Protein AF-A0A3P6TZI8-F1 (afdb_monomer_lite)

pLDDT: mean 88.4, std 12.21, range [38.25, 97.38]

Structure (mmCIF, N/CA/C/O backbone):
data_AF-A0A3P6TZI8-F1
#
_entry.id   AF-A0A3P6TZI8-F1
#
loop_
_atom_site.group_PDB
_atom_site.id
_atom_site.type_symbol
_atom_site.label_atom_id
_atom_site.label_alt_id
_atom_site.label_comp_id
_atom_site.label_asym_id
_atom_site.label_entity_id
_atom_site.label_seq_id
_atom_site.pdbx_PDB_ins_code
_atom_site.Cartn_x
_atom_site.Cartn_y
_atom_site.Cartn_z
_atom_site.occupancy
_atom_site.B_iso_or_equiv
_atom_site.auth_seq_id
_atom_site.auth_comp_id
_atom_site.auth_asym_id
_atom_site.auth_atom_id
_atom_site.pdbx_PDB_model_num
ATOM 1 N N . MET A 1 1 ? -15.217 10.637 10.841 1.00 66.50 1 MET A N 1
ATOM 2 C CA . MET A 1 1 ? -14.584 9.564 10.045 1.00 66.50 1 MET A CA 1
ATOM 3 C C . MET A 1 1 ? -13.985 8.573 11.027 1.00 66.50 1 MET A C 1
ATOM 5 O O . MET A 1 1 ? -13.242 9.023 11.890 1.00 66.50 1 MET A O 1
ATOM 9 N N . THR A 1 2 ? -14.387 7.300 10.989 1.00 86.50 2 THR A N 1
ATOM 10 C CA . THR A 1 2 ? -13.856 6.263 11.895 1.00 86.50 2 THR A CA 1
ATOM 11 C C . THR A 1 2 ? -12.491 5.780 11.409 1.00 86.50 2 THR A C 1
ATOM 13 O O . THR A 1 2 ? -12.151 5.961 10.238 1.00 86.50 2 THR A O 1
ATOM 16 N N . ASP A 1 3 ? -11.711 5.152 12.287 1.00 88.00 3 ASP A N 1
ATOM 17 C CA . ASP A 1 3 ? -10.413 4.590 11.899 1.00 88.00 3 ASP A CA 1
ATOM 18 C C . ASP A 1 3 ? -10.565 3.422 10.918 1.00 88.00 3 ASP A C 1
ATOM 20 O O . ASP A 1 3 ? -9.763 3.291 9.995 1.00 88.00 3 ASP A O 1
ATOM 24 N N . LEU A 1 4 ? -11.654 2.649 11.023 1.00 90.88 4 LEU A N 1
ATOM 25 C CA . LEU A 1 4 ? -12.002 1.636 10.027 1.00 90.88 4 LEU A CA 1
ATOM 26 C C . LEU A 1 4 ? -12.234 2.256 8.640 1.00 90.88 4 LEU A C 1
ATOM 28 O O . LEU A 1 4 ? -11.691 1.760 7.657 1.00 90.88 4 LEU A O 1
ATOM 32 N N . GLN A 1 5 ? -12.969 3.372 8.560 1.00 92.12 5 GLN A N 1
ATOM 33 C CA . GLN A 1 5 ? -13.199 4.067 7.290 1.00 92.12 5 GLN A CA 1
ATOM 34 C C . GLN A 1 5 ? -11.888 4.583 6.686 1.00 92.12 5 GLN A C 1
ATOM 36 O O . GLN A 1 5 ? -11.654 4.425 5.491 1.00 92.12 5 GLN A O 1
ATOM 41 N N . ARG A 1 6 ? -11.011 5.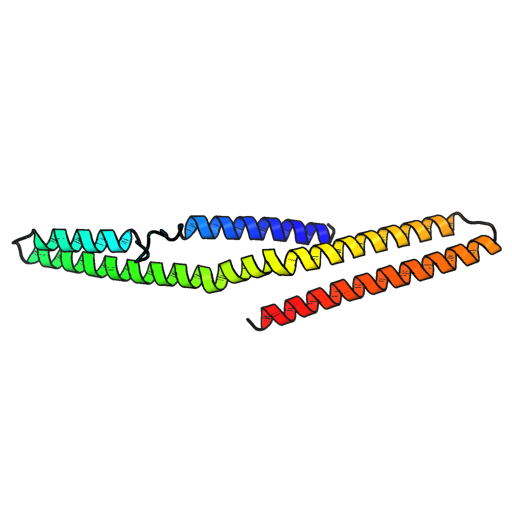165 7.515 1.00 91.88 6 ARG A N 1
ATOM 42 C CA . ARG A 1 6 ? -9.679 5.608 7.076 1.00 91.88 6 ARG A CA 1
ATOM 43 C C . ARG A 1 6 ? -8.868 4.443 6.513 1.00 91.88 6 ARG A C 1
ATOM 45 O O . ARG A 1 6 ? -8.304 4.579 5.435 1.00 91.88 6 ARG A O 1
ATOM 52 N N . LEU A 1 7 ? -8.858 3.297 7.198 1.00 93.25 7 LEU A N 1
ATOM 53 C CA . LEU A 1 7 ? -8.149 2.103 6.740 1.00 93.25 7 LEU A CA 1
ATOM 54 C C . LEU A 1 7 ? -8.688 1.582 5.398 1.00 93.25 7 LEU A C 1
ATOM 56 O O . LEU A 1 7 ? -7.907 1.199 4.528 1.00 93.25 7 LEU A O 1
ATOM 60 N N . GLU A 1 8 ? -10.008 1.564 5.215 1.00 94.62 8 GLU A N 1
ATOM 61 C CA . GLU A 1 8 ? -10.633 1.161 3.950 1.00 94.62 8 GLU A CA 1
ATOM 62 C C . GLU A 1 8 ? -10.287 2.111 2.800 1.00 94.62 8 GLU A C 1
ATOM 64 O O . GLU A 1 8 ? -10.037 1.668 1.677 1.00 94.62 8 GLU A O 1
ATOM 69 N N . ASP A 1 9 ? -10.236 3.414 3.066 1.00 95.44 9 ASP A N 1
ATOM 70 C CA . ASP A 1 9 ? -9.857 4.401 2.059 1.00 95.44 9 ASP A CA 1
ATOM 71 C C . ASP A 1 9 ? -8.365 4.295 1.707 1.00 95.44 9 ASP A C 1
ATOM 73 O O . ASP A 1 9 ? -8.016 4.324 0.523 1.00 95.44 9 ASP A O 1
ATOM 77 N N . THR A 1 10 ? -7.496 4.039 2.692 1.00 93.94 10 THR A N 1
ATOM 78 C CA . THR A 1 10 ? -6.081 3.710 2.462 1.00 93.94 10 THR A CA 1
ATOM 79 C C . THR A 1 10 ? -5.932 2.440 1.627 1.00 93.94 10 THR A C 1
ATOM 81 O O . THR A 1 10 ? -5.186 2.439 0.653 1.00 93.94 10 THR A O 1
ATOM 84 N N . GLN A 1 11 ? -6.685 1.376 1.921 1.00 96.44 11 GLN A N 1
ATOM 85 C CA . GLN A 1 11 ? -6.666 0.146 1.122 1.00 96.44 11 GLN A CA 1
ATOM 86 C C . GLN A 1 11 ? -7.029 0.406 -0.344 1.00 96.44 11 GLN A C 1
ATOM 88 O O . GLN A 1 11 ? -6.356 -0.089 -1.251 1.00 96.44 11 GLN A O 1
ATOM 93 N N . LYS A 1 12 ? -8.083 1.191 -0.595 1.00 97.38 12 LYS A N 1
ATOM 94 C CA . LYS A 1 12 ? -8.484 1.564 -1.959 1.00 97.38 12 LYS A CA 1
ATOM 95 C C . LYS A 1 12 ? -7.396 2.376 -2.658 1.00 97.38 12 LYS A C 1
ATOM 97 O O . LYS A 1 12 ? -7.150 2.148 -3.841 1.00 97.38 12 LYS A O 1
ATOM 102 N N . ALA A 1 13 ? -6.756 3.307 -1.951 1.00 96.44 13 ALA A N 1
ATOM 103 C CA . ALA A 1 13 ? -5.653 4.095 -2.491 1.00 96.44 13 ALA A CA 1
ATOM 104 C C . ALA A 1 13 ? -4.448 3.210 -2.845 1.00 96.44 13 ALA A C 1
ATOM 106 O O . ALA A 1 13 ? -3.954 3.289 -3.966 1.00 96.44 13 ALA A O 1
ATOM 107 N N . CYS A 1 14 ? -4.042 2.307 -1.949 1.00 95.94 14 CYS A N 1
ATOM 108 C CA . CYS A 1 14 ? -2.957 1.353 -2.181 1.00 95.94 14 CYS A CA 1
ATOM 109 C C . CYS A 1 14 ? -3.228 0.452 -3.391 1.00 95.94 14 CYS A C 1
ATOM 111 O O . CYS A 1 14 ? -2.355 0.319 -4.240 1.00 95.94 14 CYS A O 1
ATOM 113 N N . LYS A 1 15 ? -4.446 -0.090 -3.537 1.00 96.50 15 LYS A N 1
ATOM 114 C CA . LYS A 1 15 ? -4.822 -0.879 -4.726 1.00 96.50 15 LYS A CA 1
ATOM 115 C C . LYS A 1 15 ? -4.691 -0.074 -6.018 1.00 96.50 15 LYS A C 1
ATOM 117 O O . LYS A 1 15 ? -4.064 -0.530 -6.964 1.00 96.50 15 LYS A O 1
ATOM 122 N N . LYS A 1 16 ? -5.219 1.155 -6.037 1.00 96.19 16 LYS A N 1
ATOM 123 C CA . LYS A 1 16 ? -5.110 2.044 -7.205 1.00 96.19 16 LYS A CA 1
ATOM 124 C C . LYS A 1 16 ? -3.661 2.383 -7.546 1.00 96.19 16 LYS A C 1
ATOM 126 O O . LYS A 1 16 ? -3.315 2.411 -8.721 1.00 96.19 16 LYS A O 1
ATOM 131 N N . LEU A 1 17 ? -2.833 2.652 -6.537 1.00 94.69 17 LEU A N 1
ATOM 132 C CA . LEU A 1 17 ? -1.411 2.930 -6.730 1.00 94.69 17 LEU A CA 1
ATOM 133 C C . LEU A 1 17 ? -0.684 1.707 -7.285 1.00 94.69 17 LEU A C 1
ATOM 135 O O . LEU A 1 17 ? 0.053 1.847 -8.252 1.00 94.69 17 LEU A O 1
ATOM 139 N N . ARG A 1 18 ? -0.935 0.522 -6.721 1.00 94.69 18 ARG A N 1
ATOM 140 C CA . ARG A 1 18 ? -0.359 -0.752 -7.164 1.00 94.69 18 ARG A CA 1
ATOM 141 C C . ARG A 1 18 ? -0.694 -1.041 -8.624 1.00 94.69 18 ARG A C 1
ATOM 143 O O . ARG A 1 18 ? 0.211 -1.248 -9.425 1.00 94.69 18 ARG A O 1
ATOM 150 N N . ASP A 1 19 ? -1.974 -0.976 -8.981 1.00 92.50 19 ASP A N 1
ATOM 151 C CA . ASP A 1 19 ? -2.431 -1.242 -10.349 1.00 92.50 19 ASP A CA 1
ATOM 152 C C . ASP A 1 19 ? -1.945 -0.164 -11.332 1.00 92.50 19 ASP A C 1
ATOM 154 O O . ASP A 1 19 ? -1.564 -0.470 -12.461 1.00 92.50 19 ASP A O 1
ATOM 158 N N . GLY A 1 20 ? -1.908 1.101 -10.899 1.00 93.00 20 GLY A N 1
ATOM 159 C CA . GLY A 1 20 ? -1.381 2.211 -11.694 1.00 93.00 20 GLY A CA 1
ATOM 160 C C . GLY A 1 20 ? 0.121 2.092 -11.959 1.00 93.00 20 GLY A C 1
ATOM 161 O O . GLY A 1 20 ? 0.559 2.312 -13.086 1.00 93.00 20 GLY A O 1
ATOM 162 N N . LEU A 1 21 ? 0.902 1.701 -10.949 1.00 91.25 21 LEU A N 1
ATOM 163 C CA . LEU A 1 21 ? 2.337 1.441 -11.076 1.00 91.25 21 LEU A CA 1
ATOM 164 C C . LEU A 1 21 ? 2.608 0.229 -11.967 1.00 91.25 21 LEU A C 1
ATOM 166 O O . LEU A 1 21 ? 3.460 0.314 -12.842 1.00 91.25 21 LEU A O 1
ATOM 170 N N . GLU A 1 22 ? 1.867 -0.868 -11.806 1.00 88.69 22 GLU A N 1
ATOM 171 C CA . GLU A 1 22 ? 2.012 -2.051 -12.664 1.00 88.69 22 GLU A CA 1
ATOM 172 C C . GLU A 1 22 ? 1.690 -1.730 -14.133 1.00 88.69 22 GLU A C 1
ATOM 174 O O . GLU A 1 22 ? 2.408 -2.151 -15.041 1.00 88.69 22 GLU A O 1
ATOM 179 N N . ALA A 1 23 ? 0.645 -0.936 -14.382 1.00 88.19 23 ALA A N 1
ATOM 180 C CA . ALA A 1 23 ? 0.312 -0.482 -15.727 1.00 88.19 23 ALA A CA 1
ATOM 181 C C . ALA A 1 23 ? 1.388 0.450 -16.313 1.00 88.19 23 ALA A C 1
ATOM 183 O O . ALA A 1 23 ? 1.713 0.331 -17.493 1.00 88.19 23 ALA A O 1
ATOM 184 N N . TRP A 1 24 ? 1.946 1.355 -15.500 1.00 86.62 24 TRP A N 1
ATOM 185 C CA . TRP A 1 24 ? 2.963 2.320 -15.928 1.00 86.62 24 TRP A CA 1
ATOM 186 C C . TRP A 1 24 ? 4.321 1.673 -16.215 1.00 86.62 24 TRP A C 1
ATOM 188 O O . TRP A 1 24 ? 4.938 1.975 -17.233 1.00 86.62 24 TRP A O 1
ATOM 198 N N . LEU A 1 25 ? 4.765 0.755 -15.353 1.00 85.81 25 LEU A N 1
ATOM 199 C CA . LEU A 1 25 ? 6.008 -0.004 -15.538 1.00 85.81 25 LEU A CA 1
ATOM 200 C C . LEU A 1 25 ? 5.915 -0.992 -16.711 1.00 85.81 25 LEU A C 1
ATOM 202 O O . LEU A 1 25 ? 6.938 -1.439 -17.230 1.00 85.81 25 LEU A O 1
ATOM 206 N N . GLY A 1 26 ? 4.690 -1.317 -17.132 1.00 76.44 26 GLY A N 1
ATOM 207 C CA . GLY A 1 26 ? 4.405 -2.336 -18.125 1.00 76.44 26 GLY A CA 1
ATOM 208 C C . GLY A 1 26 ? 4.502 -3.742 -17.533 1.00 76.44 26 GLY A C 1
ATOM 209 O O . GLY A 1 26 ? 5.276 -4.021 -16.616 1.00 76.44 26 GLY A O 1
ATOM 210 N N . LYS A 1 27 ? 3.710 -4.674 -18.075 1.00 63.50 27 LYS A N 1
ATOM 211 C CA . LYS A 1 27 ? 3.823 -6.082 -17.679 1.00 63.50 27 LYS A CA 1
ATOM 212 C C . LYS A 1 27 ? 5.184 -6.613 -18.134 1.00 63.50 27 LYS A C 1
ATOM 214 O O . LYS A 1 27 ? 5.482 -6.497 -19.325 1.00 63.50 27 LYS A O 1
ATOM 219 N N . PRO A 1 28 ? 5.982 -7.255 -17.263 1.00 52.53 28 PRO A N 1
ATOM 220 C CA . PRO A 1 28 ? 7.110 -8.035 -17.743 1.00 52.53 28 PRO A CA 1
ATOM 221 C C . PRO A 1 28 ? 6.562 -9.096 -18.704 1.00 52.53 28 PRO A C 1
ATOM 223 O O . PRO A 1 28 ? 5.717 -9.910 -18.328 1.00 52.53 28 PRO A O 1
ATOM 226 N N . SER A 1 29 ? 6.992 -9.051 -19.968 1.00 48.12 29 SER A N 1
ATOM 227 C CA . SER A 1 29 ? 6.675 -10.088 -20.949 1.00 48.12 29 SER A CA 1
ATOM 228 C C . SER A 1 29 ? 7.247 -11.407 -20.433 1.00 48.12 29 SER A C 1
ATOM 230 O O . SER A 1 29 ? 8.446 -11.663 -20.506 1.00 48.12 29 SER A O 1
ATOM 232 N N . SER A 1 30 ? 6.396 -12.246 -19.848 1.00 45.75 30 SER A N 1
ATOM 233 C CA . SER A 1 30 ? 6.747 -13.577 -19.363 1.00 45.75 30 SER A CA 1
ATOM 234 C C . SER A 1 30 ? 6.720 -14.592 -20.507 1.00 45.75 30 SER A C 1
ATOM 236 O O . SER A 1 30 ? 6.108 -15.655 -20.415 1.00 45.75 30 SER A O 1
ATOM 238 N N . LYS A 1 31 ? 7.407 -14.297 -21.614 1.00 42.00 31 LYS A N 1
ATOM 239 C CA . LYS A 1 31 ? 7.824 -15.341 -22.553 1.00 42.00 31 LYS A CA 1
ATOM 240 C C . LYS A 1 31 ? 9.251 -15.731 -22.197 1.00 42.00 31 LYS A C 1
ATOM 242 O O . LYS A 1 31 ? 10.161 -14.922 -22.242 1.00 42.00 31 LYS A O 1
ATOM 247 N N . LYS A 1 32 ? 9.388 -16.976 -21.732 1.00 38.25 32 LYS A N 1
ATOM 248 C CA . LYS A 1 32 ? 10.619 -17.657 -21.305 1.00 38.25 32 LYS A CA 1
ATOM 249 C C . LYS A 1 32 ? 11.894 -17.103 -21.969 1.00 38.25 32 LYS A C 1
ATOM 251 O O . LYS A 1 32 ? 12.191 -17.453 -23.104 1.00 38.25 32 LYS A O 1
ATOM 256 N N . GLY A 1 33 ? 12.677 -16.358 -21.189 1.00 45.53 33 GLY A N 1
ATOM 257 C CA . GLY A 1 33 ? 14.042 -15.949 -21.525 1.00 45.53 33 GLY A CA 1
ATOM 258 C C . GLY A 1 33 ? 14.128 -14.528 -22.079 1.00 45.53 33 GLY A C 1
ATOM 259 O O . GLY A 1 33 ? 13.682 -14.275 -23.185 1.00 45.53 33 GLY A O 1
ATOM 260 N N . LYS A 1 34 ? 14.790 -13.647 -21.312 1.00 50.16 34 LYS A N 1
ATOM 261 C CA . LYS A 1 34 ? 14.942 -12.194 -21.514 1.00 50.16 34 LYS A CA 1
ATOM 262 C C . LYS A 1 34 ? 13.641 -11.401 -21.366 1.00 50.16 34 LYS A C 1
ATOM 264 O O . LYS A 1 34 ? 12.685 -11.574 -22.103 1.00 50.16 34 LYS A O 1
ATOM 269 N N . GLN A 1 35 ? 13.648 -10.473 -20.413 1.00 53.00 35 GLN A N 1
ATOM 270 C CA . GLN A 1 35 ? 12.685 -9.381 -20.372 1.00 53.00 35 GLN A CA 1
ATOM 271 C C . GLN A 1 35 ? 12.875 -8.570 -21.662 1.00 53.00 35 GLN A C 1
ATOM 273 O O . GLN A 1 35 ? 13.832 -7.806 -21.784 1.00 53.00 35 GLN A O 1
ATOM 278 N N . GLU A 1 36 ? 12.029 -8.818 -22.660 1.00 57.94 36 GLU A N 1
ATOM 279 C CA . GLU A 1 36 ? 11.991 -8.045 -23.900 1.00 57.94 36 GLU A CA 1
ATOM 280 C C . GLU A 1 36 ? 11.487 -6.638 -23.557 1.00 57.94 36 GLU A C 1
ATOM 282 O O . GLU A 1 36 ? 10.293 -6.388 -23.405 1.00 57.94 36 GLU A O 1
ATOM 287 N N . ASN A 1 37 ? 12.430 -5.725 -23.319 1.00 75.44 37 ASN A N 1
ATOM 288 C CA . ASN A 1 37 ? 12.159 -4.297 -23.273 1.00 75.44 37 ASN A CA 1
ATOM 289 C C . ASN A 1 37 ? 12.108 -3.801 -24.731 1.00 75.44 37 ASN A C 1
ATOM 291 O O . ASN A 1 37 ? 13.086 -4.027 -25.450 1.00 75.44 37 ASN A O 1
ATOM 295 N N . PRO A 1 38 ? 11.049 -3.093 -25.169 1.00 84.19 38 PRO A N 1
ATOM 296 C CA . PRO A 1 38 ? 10.970 -2.505 -26.510 1.00 84.19 38 PRO A CA 1
ATOM 297 C C . PRO A 1 38 ? 12.220 -1.711 -26.920 1.00 84.19 38 PRO A C 1
ATOM 299 O O . PRO A 1 38 ? 12.602 -1.702 -28.086 1.00 84.19 38 PRO A O 1
ATOM 302 N N . LEU A 1 39 ? 12.911 -1.093 -25.956 1.00 89.75 39 LEU A N 1
ATOM 303 C CA . LEU A 1 39 ? 14.170 -0.387 -26.202 1.00 89.75 39 LEU A CA 1
ATOM 304 C C . LEU A 1 39 ? 15.328 -1.327 -26.573 1.00 89.75 39 LEU A C 1
ATOM 306 O O . LEU A 1 39 ? 16.174 -0.968 -27.384 1.00 89.75 39 LEU A O 1
ATOM 310 N N . SER A 1 40 ? 15.380 -2.537 -26.013 1.00 88.88 40 SER A N 1
ATOM 311 C CA . SER A 1 40 ? 16.391 -3.536 -26.379 1.00 88.88 40 SER A CA 1
ATOM 312 C C . SER A 1 40 ? 16.186 -4.052 -27.803 1.00 88.88 40 SER A C 1
ATOM 314 O O . SER A 1 40 ? 17.159 -4.257 -28.528 1.00 88.88 40 SER A O 1
ATOM 316 N N . GLU A 1 41 ? 14.933 -4.243 -28.218 1.00 90.06 41 GLU A N 1
ATOM 317 C CA . GLU A 1 41 ? 14.598 -4.613 -29.598 1.00 90.06 41 GLU A CA 1
ATOM 318 C C . GLU A 1 41 ? 14.919 -3.483 -30.576 1.00 90.06 41 GLU A C 1
ATOM 320 O O . GLU A 1 41 ? 15.515 -3.733 -31.626 1.00 90.06 41 GLU A O 1
ATOM 325 N N . LEU A 1 42 ? 14.592 -2.241 -30.204 1.00 92.81 42 LEU A N 1
ATOM 326 C CA . LEU A 1 42 ? 14.910 -1.057 -30.994 1.00 92.81 42 LEU A CA 1
ATOM 327 C C . LEU A 1 42 ? 16.421 -0.914 -31.195 1.00 92.81 42 LEU A C 1
ATOM 329 O O . LEU A 1 42 ? 16.863 -0.792 -32.332 1.00 92.81 42 LEU A O 1
ATOM 333 N N . ALA A 1 43 ? 17.218 -1.035 -30.131 1.00 93.75 43 ALA A N 1
ATOM 334 C CA . ALA A 1 43 ? 18.673 -0.971 -30.236 1.00 93.75 43 ALA A CA 1
ATOM 335 C C . ALA A 1 43 ? 19.240 -2.062 -31.164 1.00 93.75 43 ALA A C 1
ATOM 337 O O . ALA A 1 43 ? 20.113 -1.806 -31.993 1.00 93.75 43 ALA A O 1
ATOM 338 N N . ALA A 1 44 ? 18.708 -3.287 -31.084 1.00 93.25 44 ALA A N 1
ATOM 339 C CA . ALA A 1 44 ? 19.112 -4.369 -31.978 1.00 93.25 44 ALA A CA 1
ATOM 340 C C . ALA A 1 44 ? 18.717 -4.100 -33.442 1.00 93.25 44 ALA A C 1
ATOM 342 O O . ALA A 1 44 ? 19.466 -4.455 -34.355 1.00 93.25 44 ALA A O 1
ATOM 343 N N . ALA A 1 45 ? 17.557 -3.483 -33.683 1.00 93.69 45 ALA A N 1
ATOM 344 C CA . ALA A 1 45 ? 17.124 -3.073 -35.016 1.00 93.69 45 ALA A CA 1
ATOM 345 C C . ALA A 1 45 ? 17.987 -1.927 -35.573 1.00 93.69 45 ALA A C 1
ATOM 347 O O . ALA A 1 45 ? 18.394 -1.988 -36.731 1.00 93.69 45 ALA A O 1
ATOM 348 N N . GLU A 1 46 ? 18.332 -0.938 -34.746 1.00 94.62 46 GLU A N 1
ATOM 349 C CA . GLU A 1 46 ? 19.237 0.167 -35.087 1.00 94.62 46 GLU A CA 1
ATOM 350 C C . GLU A 1 46 ? 20.632 -0.347 -35.453 1.00 94.62 46 GLU A C 1
ATOM 352 O O . GLU A 1 46 ? 21.201 0.077 -36.459 1.00 94.62 46 GLU A O 1
ATOM 357 N N . GLN A 1 47 ? 21.157 -1.322 -34.702 1.00 94.75 47 GLN A N 1
ATOM 358 C CA . GLN A 1 47 ? 22.445 -1.936 -35.021 1.00 94.75 47 GLN A CA 1
ATOM 359 C C . GLN A 1 47 ? 22.407 -2.686 -36.354 1.00 94.75 47 GLN A C 1
ATOM 361 O O . GLN A 1 47 ? 23.297 -2.516 -37.184 1.00 94.75 47 GLN A O 1
ATOM 366 N N . LYS A 1 48 ? 21.356 -3.483 -36.587 1.00 94.69 48 LYS A N 1
ATOM 367 C CA . LYS A 1 48 ? 21.163 -4.175 -37.870 1.00 94.69 48 LYS A CA 1
ATOM 368 C C . LYS A 1 48 ? 21.043 -3.185 -39.024 1.00 94.69 48 LYS A C 1
ATOM 370 O O . LYS A 1 48 ? 21.581 -3.446 -40.092 1.00 94.69 48 LYS A O 1
ATOM 375 N N . ALA A 1 49 ? 20.367 -2.055 -38.816 1.00 93.25 49 ALA A N 1
ATOM 376 C CA . ALA A 1 49 ? 20.281 -0.995 -39.811 1.00 93.25 49 ALA A CA 1
ATOM 377 C C . ALA A 1 49 ? 21.657 -0.372 -40.087 1.00 93.25 49 ALA A C 1
ATOM 379 O O . ALA A 1 49 ? 21.996 -0.171 -41.249 1.00 93.25 49 ALA A O 1
ATOM 380 N N . ALA A 1 50 ? 22.477 -0.135 -39.055 1.00 93.62 50 ALA A N 1
ATOM 381 C CA . ALA A 1 50 ? 23.843 0.369 -39.211 1.00 93.62 50 ALA A CA 1
ATOM 382 C C . ALA A 1 50 ? 24.702 -0.542 -40.105 1.00 93.62 50 ALA A C 1
ATOM 384 O O . ALA A 1 50 ? 25.485 -0.052 -40.918 1.00 93.62 50 ALA A O 1
ATOM 385 N N . ASP A 1 51 ? 24.526 -1.861 -39.997 1.00 93.50 51 ASP A N 1
ATOM 386 C CA . ASP A 1 51 ? 25.265 -2.844 -40.794 1.00 93.50 51 ASP A CA 1
ATOM 387 C C . ASP A 1 51 ? 24.871 -2.874 -42.279 1.00 93.50 51 ASP A C 1
ATOM 389 O O . ASP A 1 51 ? 25.640 -3.379 -43.096 1.00 93.50 51 ASP A O 1
ATOM 393 N N . LEU A 1 52 ? 23.723 -2.294 -42.647 1.00 94.62 52 LEU A N 1
ATOM 394 C CA . LEU A 1 52 ? 23.290 -2.160 -44.043 1.00 94.62 52 LEU A CA 1
ATOM 395 C C . LEU A 1 52 ? 23.936 -0.965 -44.760 1.00 94.62 52 LEU A C 1
ATOM 397 O O . LEU A 1 52 ? 23.911 -0.911 -45.990 1.00 94.62 52 LEU A O 1
ATOM 401 N N . PHE A 1 53 ? 24.513 -0.008 -44.027 1.00 91.88 53 PHE A N 1
ATOM 402 C CA . PHE A 1 53 ? 25.159 1.157 -44.627 1.00 91.88 53 PHE A CA 1
ATOM 403 C C . PHE A 1 53 ? 26.624 0.873 -44.961 1.00 91.88 53 PHE A C 1
ATOM 405 O O . PHE A 1 53 ? 27.433 0.523 -44.102 1.00 91.88 53 PHE A O 1
ATOM 412 N N . SER A 1 54 ? 26.981 1.093 -46.227 1.00 88.12 54 SER A N 1
ATOM 413 C CA . SER A 1 54 ? 28.368 1.099 -46.702 1.00 88.12 54 SER A CA 1
ATOM 414 C C . SER A 1 54 ? 29.080 2.432 -46.445 1.00 88.12 54 SER A C 1
ATOM 416 O O . SER A 1 54 ? 30.308 2.468 -46.443 1.00 88.12 54 SER A O 1
ATOM 418 N N . ASP A 1 55 ? 28.326 3.519 -46.232 1.00 94.75 55 ASP A N 1
ATOM 419 C CA . ASP A 1 55 ? 28.873 4.824 -45.850 1.00 94.75 55 ASP A CA 1
ATOM 420 C C . ASP A 1 55 ? 29.362 4.804 -44.384 1.00 94.75 55 ASP A C 1
ATOM 422 O O . ASP A 1 55 ? 28.563 4.541 -43.475 1.00 94.75 55 ASP A O 1
ATOM 426 N N . PRO A 1 56 ? 30.652 5.091 -44.117 1.00 91.19 56 PRO A N 1
ATOM 427 C CA . PRO A 1 56 ? 31.211 5.015 -42.767 1.00 91.19 56 PRO A CA 1
ATOM 428 C C . PRO A 1 56 ? 30.603 6.012 -41.774 1.00 91.19 56 PRO A C 1
ATOM 430 O O . PRO A 1 56 ? 30.520 5.711 -40.582 1.00 91.19 56 PRO A O 1
ATOM 433 N N . SER A 1 57 ? 30.188 7.192 -42.245 1.00 92.44 57 SER A N 1
ATOM 434 C CA . SER A 1 57 ? 29.626 8.240 -41.389 1.00 92.44 57 SER A CA 1
ATOM 435 C C . SER A 1 57 ? 28.247 7.821 -40.879 1.00 92.44 57 SER A C 1
ATOM 437 O O . SER A 1 57 ? 28.022 7.773 -39.669 1.00 92.44 57 SER A O 1
ATOM 439 N N . LEU A 1 58 ? 27.365 7.388 -41.786 1.00 91.31 58 LEU A N 1
ATOM 440 C CA . LEU A 1 58 ? 26.024 6.899 -41.452 1.00 91.31 58 LEU A CA 1
ATOM 441 C C . LEU A 1 58 ? 26.066 5.647 -40.569 1.00 91.31 58 LEU A C 1
ATOM 443 O O . LEU A 1 58 ? 25.326 5.561 -39.585 1.00 91.31 58 LEU A O 1
ATOM 447 N N . LYS A 1 59 ? 26.971 4.706 -40.868 1.00 95.44 59 LYS A N 1
ATOM 448 C CA . LYS A 1 59 ? 27.182 3.517 -40.033 1.00 95.44 59 LYS A CA 1
ATOM 449 C C . LYS A 1 59 ? 27.606 3.887 -38.609 1.00 95.44 59 LYS A C 1
ATOM 451 O O . LYS A 1 59 ? 27.075 3.328 -37.646 1.00 95.44 59 LYS A O 1
ATOM 456 N N . SER A 1 60 ? 28.538 4.830 -38.463 1.00 94.69 60 SER A N 1
ATOM 457 C CA . SER A 1 60 ? 29.008 5.310 -37.157 1.00 94.69 60 SER A CA 1
ATOM 458 C C . SER A 1 60 ? 27.881 5.971 -36.360 1.00 94.69 60 SER A C 1
ATOM 460 O O . SER A 1 60 ? 27.660 5.625 -35.198 1.00 94.69 60 SER A O 1
ATOM 462 N N . THR A 1 61 ? 27.103 6.855 -36.992 1.00 94.94 61 THR A N 1
ATOM 463 C CA . THR A 1 61 ? 25.974 7.535 -36.343 1.00 94.94 61 THR A CA 1
ATOM 464 C C . THR A 1 61 ? 24.912 6.553 -35.849 1.00 94.94 61 THR A C 1
ATOM 466 O O . THR A 1 61 ? 24.489 6.649 -34.698 1.00 94.94 61 THR A O 1
ATOM 469 N N . LEU A 1 62 ? 24.507 5.577 -36.668 1.00 94.75 62 LEU A N 1
ATOM 470 C CA . LEU A 1 62 ? 23.510 4.581 -36.256 1.00 94.75 62 LEU A CA 1
ATOM 471 C C . LEU A 1 62 ? 24.034 3.617 -35.189 1.00 94.75 62 LEU A C 1
ATOM 473 O O . LEU A 1 62 ? 23.288 3.233 -34.293 1.00 94.75 62 LEU A O 1
ATOM 477 N N . THR A 1 63 ? 25.323 3.274 -35.230 1.00 94.94 63 THR A N 1
ATOM 478 C CA . THR A 1 63 ? 25.956 2.482 -34.164 1.00 94.94 63 THR A CA 1
ATOM 479 C C . THR A 1 63 ? 25.964 3.252 -32.839 1.00 94.94 63 THR A C 1
ATOM 481 O O . THR A 1 63 ? 25.663 2.687 -31.788 1.00 94.94 63 THR A O 1
ATOM 484 N N . ALA A 1 64 ? 26.258 4.556 -32.871 1.00 96.44 64 ALA A N 1
ATOM 485 C CA . ALA A 1 64 ? 26.198 5.407 -31.685 1.00 96.44 64 ALA A CA 1
ATOM 486 C C . ALA A 1 64 ? 24.767 5.522 -31.129 1.00 96.44 64 ALA A C 1
ATOM 488 O O . ALA A 1 64 ? 24.586 5.458 -29.911 1.00 96.44 64 ALA A O 1
ATOM 489 N N . LEU A 1 65 ? 23.761 5.631 -32.007 1.00 96.25 65 LEU A N 1
ATOM 490 C CA . LEU A 1 65 ? 22.345 5.622 -31.632 1.00 96.25 65 LEU A CA 1
ATOM 491 C C . LEU A 1 65 ? 21.957 4.301 -30.948 1.00 96.25 65 LEU A C 1
ATOM 493 O O . LEU A 1 65 ? 21.517 4.330 -29.804 1.00 96.25 65 LEU A O 1
ATOM 497 N N . SER A 1 66 ? 22.246 3.160 -31.582 1.00 96.19 66 SER A N 1
ATOM 498 C CA . SER A 1 66 ? 22.056 1.812 -31.017 1.00 96.19 66 SER A CA 1
ATOM 499 C C . SER A 1 66 ? 22.689 1.664 -29.627 1.00 96.19 66 SER A C 1
ATOM 501 O O . SER A 1 66 ? 22.076 1.144 -28.685 1.00 96.19 66 SER A O 1
ATOM 503 N N . GLY A 1 67 ? 23.912 2.179 -29.458 1.00 96.62 67 GLY A N 1
ATOM 504 C CA . GLY A 1 67 ? 24.603 2.197 -28.172 1.00 96.62 67 GLY A CA 1
ATOM 505 C C . GLY A 1 67 ? 23.886 3.042 -27.114 1.00 96.62 67 GLY A C 1
ATOM 506 O O . GLY A 1 67 ? 23.792 2.625 -25.957 1.00 96.62 67 GLY A O 1
ATOM 507 N N . ALA A 1 68 ? 23.356 4.210 -27.485 1.00 96.94 68 ALA A N 1
ATOM 508 C CA . ALA A 1 68 ? 22.572 5.058 -26.588 1.00 96.94 68 ALA A CA 1
ATOM 509 C C . ALA A 1 68 ? 21.233 4.402 -26.206 1.00 96.94 68 ALA A C 1
ATOM 511 O O . ALA A 1 68 ? 20.899 4.342 -25.020 1.00 96.94 68 ALA A O 1
ATOM 512 N N . THR A 1 69 ? 20.514 3.832 -27.174 1.00 96.06 69 THR A N 1
ATOM 513 C CA . THR A 1 69 ? 19.252 3.111 -26.956 1.00 96.06 69 THR A CA 1
ATOM 514 C C . THR A 1 69 ? 19.454 1.892 -26.050 1.00 96.06 69 THR A C 1
ATOM 516 O O . THR A 1 69 ? 18.670 1.663 -25.128 1.00 96.06 69 THR A O 1
ATOM 519 N N . SER A 1 70 ? 20.556 1.153 -26.222 1.00 94.25 70 SER A N 1
ATOM 520 C CA . SER A 1 70 ? 20.927 0.022 -25.354 1.00 94.25 70 SER A CA 1
ATOM 521 C C . SER A 1 70 ? 21.161 0.440 -23.898 1.00 94.25 70 SER A C 1
ATOM 523 O O . SER A 1 70 ? 20.751 -0.266 -22.969 1.00 94.25 70 SER A O 1
ATOM 525 N N . LYS A 1 71 ? 21.804 1.595 -23.675 1.00 95.62 71 LYS A N 1
ATOM 526 C CA . LYS A 1 71 ? 21.988 2.147 -22.324 1.00 95.62 71 LYS A CA 1
ATOM 527 C C . LYS A 1 71 ? 20.644 2.514 -21.704 1.00 95.62 71 LYS A C 1
ATOM 529 O O . LYS A 1 71 ? 20.360 2.075 -20.596 1.00 95.62 71 LYS A O 1
ATOM 534 N N . LEU A 1 72 ? 19.785 3.216 -22.445 1.00 94.19 72 LEU A N 1
ATOM 535 C CA . LEU A 1 72 ? 18.437 3.559 -21.983 1.00 94.19 72 LEU A CA 1
ATOM 536 C C . LEU A 1 72 ? 17.614 2.307 -21.636 1.00 94.19 72 LEU A C 1
ATOM 538 O O . LEU A 1 72 ? 16.888 2.294 -20.644 1.00 94.19 72 LEU A O 1
ATOM 542 N N . ALA A 1 73 ? 17.761 1.230 -22.414 1.00 91.00 73 ALA A N 1
ATOM 543 C CA . ALA A 1 73 ? 17.105 -0.039 -22.129 1.00 91.00 73 ALA A CA 1
ATOM 544 C C . ALA A 1 73 ? 17.548 -0.642 -20.785 1.00 91.00 73 ALA A C 1
ATOM 546 O O . ALA A 1 73 ? 16.705 -1.149 -20.043 1.00 91.00 73 ALA A O 1
ATOM 547 N N . THR A 1 74 ? 18.845 -0.563 -20.471 1.00 90.81 74 THR A N 1
ATOM 548 C CA . THR A 1 74 ? 19.419 -1.017 -19.192 1.00 90.81 74 THR A CA 1
ATOM 549 C C . THR A 1 74 ? 18.885 -0.200 -18.018 1.00 90.81 74 THR A C 1
ATOM 551 O O . THR A 1 74 ? 18.412 -0.779 -17.042 1.00 90.81 74 THR A O 1
ATOM 554 N N . GLU A 1 75 ? 18.886 1.130 -18.136 1.00 92.69 75 GLU A N 1
ATOM 555 C CA . GLU A 1 75 ? 18.353 2.026 -17.100 1.00 92.69 75 GLU A CA 1
ATOM 556 C C . GLU A 1 75 ? 16.867 1.754 -16.831 1.00 92.69 75 GLU A C 1
ATOM 558 O O . GLU A 1 75 ? 16.444 1.656 -15.681 1.00 92.69 75 GLU A O 1
ATOM 563 N N . ASN A 1 76 ? 16.072 1.538 -17.885 1.00 90.12 76 ASN A N 1
ATOM 564 C CA . ASN A 1 76 ? 14.655 1.210 -17.743 1.00 90.12 76 ASN A CA 1
ATOM 565 C C . ASN A 1 76 ? 14.432 -0.133 -17.024 1.00 90.12 76 ASN A C 1
ATOM 567 O O . ASN A 1 76 ? 13.540 -0.246 -16.187 1.00 90.12 76 ASN A O 1
ATOM 571 N N . ILE A 1 77 ? 15.253 -1.152 -17.307 1.00 88.88 77 ILE A N 1
ATOM 572 C CA . ILE A 1 77 ? 15.192 -2.437 -16.591 1.00 88.88 77 ILE A CA 1
ATOM 573 C C . ILE A 1 77 ? 15.522 -2.238 -15.107 1.00 88.88 77 ILE A C 1
ATOM 575 O O . ILE A 1 77 ? 14.809 -2.772 -14.255 1.00 88.88 77 ILE A O 1
ATOM 579 N N . SER A 1 78 ? 16.557 -1.449 -14.793 1.00 90.31 78 SER A N 1
ATOM 580 C CA . SER A 1 78 ? 16.925 -1.141 -13.405 1.00 90.31 78 SER A CA 1
ATOM 581 C C . SER A 1 78 ? 15.790 -0.424 -12.679 1.00 90.31 78 SER A C 1
ATOM 583 O O . SER A 1 78 ? 15.381 -0.857 -11.605 1.00 90.31 78 SER A O 1
ATOM 585 N N . LEU A 1 79 ? 15.205 0.603 -13.301 1.00 90.12 79 LEU A N 1
ATOM 586 C CA . LEU A 1 79 ? 14.075 1.349 -12.752 1.00 90.12 79 LEU A CA 1
ATOM 587 C C . LEU A 1 79 ? 12.879 0.440 -12.446 1.00 90.12 79 LEU A C 1
ATOM 589 O O . LEU A 1 79 ? 12.324 0.503 -11.351 1.00 90.12 79 LEU A O 1
ATOM 593 N N . VAL A 1 80 ? 12.498 -0.429 -13.387 1.00 89.31 80 VAL A N 1
ATOM 594 C CA . VAL A 1 80 ? 11.397 -1.384 -13.192 1.00 89.31 80 VAL A CA 1
ATOM 595 C C . VAL A 1 80 ? 11.719 -2.370 -12.072 1.00 89.31 80 VAL A C 1
ATOM 597 O O . VAL A 1 80 ? 10.867 -2.642 -11.225 1.00 89.31 80 VAL A O 1
ATOM 600 N N . SER A 1 81 ? 12.944 -2.895 -12.029 1.00 88.69 81 SER A N 1
ATOM 601 C CA . SER A 1 81 ? 13.387 -3.800 -10.964 1.00 88.69 81 SER A CA 1
ATOM 602 C C . SER A 1 81 ? 13.326 -3.127 -9.590 1.00 88.69 81 SER A C 1
ATOM 604 O O . SER A 1 81 ? 12.815 -3.711 -8.635 1.00 88.69 81 SER A O 1
ATOM 606 N N . GLU A 1 82 ? 13.810 -1.891 -9.480 1.00 91.12 82 GLU A N 1
ATOM 607 C CA . GLU A 1 82 ? 13.794 -1.133 -8.230 1.00 91.12 82 GLU A CA 1
ATOM 608 C C . GLU A 1 82 ? 12.381 -0.753 -7.795 1.00 91.12 82 GLU A C 1
ATOM 610 O O . GLU A 1 82 ? 12.052 -0.891 -6.617 1.00 91.12 82 GLU A O 1
ATOM 615 N N . ALA A 1 83 ? 11.527 -0.327 -8.726 1.00 90.56 83 ALA A N 1
ATOM 616 C CA . ALA A 1 83 ? 10.135 -0.012 -8.431 1.00 90.56 83 ALA A CA 1
ATOM 617 C C . ALA A 1 83 ? 9.373 -1.251 -7.927 1.00 90.56 83 ALA A C 1
ATOM 619 O O . ALA A 1 83 ? 8.639 -1.162 -6.941 1.00 90.56 83 ALA A O 1
ATOM 620 N N . ASN A 1 84 ? 9.606 -2.421 -8.533 1.00 87.94 84 ASN A N 1
ATOM 621 C CA . ASN A 1 84 ? 9.059 -3.689 -8.047 1.00 87.94 84 ASN A CA 1
ATOM 622 C C . ASN A 1 84 ? 9.550 -4.011 -6.625 1.00 87.94 84 ASN A C 1
ATOM 624 O O . ASN A 1 84 ? 8.746 -4.280 -5.733 1.00 87.94 84 ASN A O 1
ATOM 628 N N . ALA A 1 85 ? 10.865 -3.949 -6.401 1.00 87.44 85 ALA A N 1
ATOM 629 C CA . ALA A 1 85 ? 11.476 -4.362 -5.140 1.00 87.44 85 ALA A CA 1
ATOM 630 C C . ALA A 1 85 ? 11.170 -3.419 -3.967 1.00 87.44 85 ALA A C 1
ATOM 632 O O . ALA A 1 85 ? 10.991 -3.887 -2.845 1.00 87.44 85 ALA A O 1
ATOM 633 N N . LYS A 1 86 ? 11.125 -2.103 -4.207 1.00 88.81 86 LYS A N 1
ATOM 634 C CA . LYS A 1 86 ? 11.031 -1.089 -3.143 1.00 88.81 86 LYS A CA 1
ATOM 635 C C . LYS A 1 86 ? 9.637 -0.497 -2.975 1.00 88.81 86 LYS A C 1
ATOM 637 O O . LYS A 1 86 ? 9.297 -0.084 -1.874 1.00 88.81 86 LYS A O 1
ATOM 642 N N . VAL A 1 87 ? 8.839 -0.418 -4.041 1.00 90.38 87 VAL A N 1
ATOM 643 C CA . VAL A 1 87 ? 7.524 0.244 -3.991 1.00 90.38 87 VAL A CA 1
ATOM 644 C C . VAL A 1 87 ? 6.405 -0.785 -3.998 1.00 90.38 87 VAL A C 1
ATOM 646 O O . VAL A 1 87 ? 5.624 -0.837 -3.050 1.00 90.38 87 VAL A O 1
ATOM 649 N N . LEU A 1 88 ? 6.340 -1.629 -5.031 1.00 91.00 88 LEU A N 1
ATOM 650 C CA . LEU A 1 88 ? 5.261 -2.614 -5.155 1.00 91.00 88 LEU A CA 1
ATOM 651 C C . LEU A 1 88 ? 5.301 -3.638 -4.018 1.00 91.00 88 LEU A C 1
ATOM 653 O O . LEU A 1 88 ? 4.273 -3.858 -3.393 1.00 91.00 88 LEU A O 1
ATOM 657 N N . SER A 1 89 ? 6.488 -4.129 -3.649 1.00 90.44 89 SER A N 1
ATOM 658 C CA . SER A 1 89 ? 6.678 -5.009 -2.485 1.00 90.44 89 SER A CA 1
ATOM 659 C C . SER A 1 89 ? 6.083 -4.445 -1.184 1.00 90.44 89 SER A C 1
ATOM 661 O O . SER A 1 89 ? 5.414 -5.157 -0.437 1.00 90.44 89 SER A O 1
ATOM 663 N N . VAL A 1 90 ? 6.270 -3.146 -0.917 1.00 90.62 90 VAL A N 1
ATOM 664 C CA . VAL A 1 90 ? 5.741 -2.494 0.294 1.00 90.62 90 VAL A CA 1
ATOM 665 C C . VAL A 1 90 ? 4.221 -2.359 0.226 1.00 90.62 90 VAL A C 1
ATOM 667 O O . VAL A 1 90 ? 3.528 -2.594 1.218 1.00 90.62 90 VAL A O 1
ATOM 670 N N . ILE A 1 91 ? 3.687 -2.002 -0.945 1.00 93.00 91 ILE A N 1
ATOM 671 C CA . ILE A 1 91 ? 2.238 -1.910 -1.143 1.00 93.00 91 ILE A CA 1
ATOM 672 C C . ILE A 1 91 ? 1.588 -3.292 -0.991 1.00 93.00 91 ILE A C 1
ATOM 674 O O . ILE A 1 91 ? 0.573 -3.406 -0.302 1.00 93.00 91 ILE A O 1
ATOM 678 N N . ASP A 1 92 ? 2.183 -4.332 -1.572 1.00 93.62 92 ASP A N 1
ATOM 679 C CA . ASP A 1 92 ? 1.704 -5.711 -1.479 1.00 93.62 92 ASP A CA 1
ATOM 680 C C . ASP A 1 92 ? 1.754 -6.206 -0.023 1.00 93.62 92 ASP A C 1
ATOM 682 O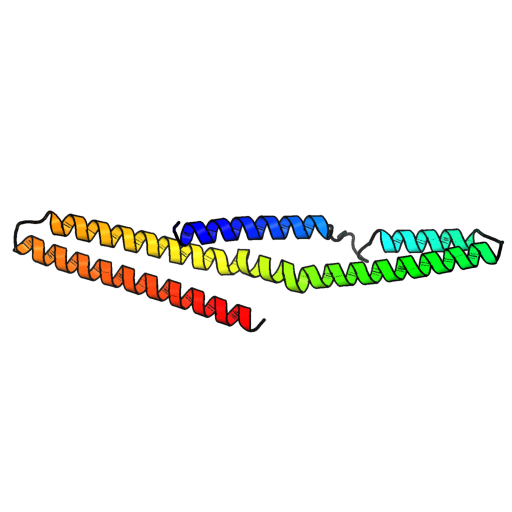 O . ASP A 1 92 ? 0.757 -6.714 0.489 1.00 93.62 92 ASP A O 1
ATOM 686 N N . ALA A 1 93 ? 2.842 -5.941 0.713 1.00 91.38 93 ALA A N 1
ATOM 687 C CA . ALA A 1 93 ? 2.940 -6.265 2.140 1.00 91.38 93 ALA A CA 1
ATOM 688 C C . ALA A 1 93 ? 1.820 -5.610 2.971 1.00 91.38 93 ALA A C 1
ATOM 690 O O . ALA A 1 93 ? 1.213 -6.253 3.840 1.00 91.38 93 ALA A O 1
ATOM 691 N N . PHE A 1 94 ? 1.492 -4.346 2.684 1.00 92.31 94 PHE A N 1
ATOM 692 C CA . PHE A 1 94 ? 0.368 -3.678 3.329 1.00 92.31 94 PHE A CA 1
ATOM 693 C C . PHE A 1 94 ? -0.977 -4.326 2.969 1.00 92.31 94 PHE A C 1
ATOM 695 O O . PHE A 1 94 ? -1.795 -4.570 3.860 1.00 92.31 94 PHE A O 1
ATOM 702 N N . LEU A 1 95 ? -1.223 -4.592 1.685 1.00 94.94 95 LEU A N 1
ATOM 703 C CA . LEU A 1 95 ? -2.499 -5.124 1.201 1.00 94.94 95 LEU A CA 1
ATOM 704 C C . LEU A 1 95 ? -2.765 -6.554 1.685 1.00 94.94 95 LEU A C 1
ATOM 706 O O . LEU A 1 95 ? -3.906 -6.859 2.047 1.00 94.94 95 LEU A O 1
ATOM 710 N N . ASP A 1 96 ? -1.728 -7.387 1.733 1.00 93.88 96 ASP A N 1
ATOM 711 C CA . ASP A 1 96 ? -1.850 -8.822 1.990 1.00 93.88 96 ASP A CA 1
ATOM 712 C C . ASP A 1 96 ? -1.737 -9.181 3.476 1.00 93.88 96 ASP A C 1
ATOM 714 O O . ASP A 1 96 ? -2.382 -10.125 3.932 1.00 93.88 96 ASP A O 1
ATOM 718 N N . SER A 1 97 ? -0.953 -8.426 4.254 1.00 90.75 97 SER A N 1
ATOM 719 C CA . SER A 1 97 ? -0.683 -8.741 5.666 1.00 90.75 97 SER A CA 1
ATOM 720 C C . SER A 1 97 ? -1.258 -7.700 6.627 1.00 90.75 97 SER A C 1
ATOM 722 O O . SER A 1 97 ? -2.056 -8.023 7.519 1.00 90.75 97 SER A O 1
ATOM 724 N N . THR A 1 98 ? -0.902 -6.428 6.432 1.00 91.56 98 THR A N 1
ATOM 725 C CA . THR A 1 98 ? -1.263 -5.352 7.367 1.00 91.56 98 THR A CA 1
ATOM 726 C C . THR A 1 98 ? -2.765 -5.079 7.378 1.00 91.56 98 THR A C 1
ATOM 728 O O . THR A 1 98 ? -3.396 -5.069 8.439 1.00 91.56 98 THR A O 1
ATOM 731 N N . TYR A 1 99 ? -3.358 -4.867 6.201 1.00 94.31 99 TYR A N 1
ATOM 732 C CA . TYR A 1 99 ? -4.757 -4.477 6.069 1.00 94.31 99 TYR A CA 1
ATOM 733 C C . TYR A 1 99 ? -5.727 -5.522 6.647 1.00 94.31 99 TYR A C 1
ATOM 735 O O . TYR A 1 99 ? -6.577 -5.129 7.454 1.00 94.31 99 TYR A O 1
ATOM 743 N N . PRO A 1 100 ? -5.640 -6.828 6.312 1.00 94.94 100 PRO A N 1
ATOM 744 C CA . PRO A 1 100 ? -6.579 -7.819 6.838 1.00 94.94 100 PRO A CA 1
ATOM 745 C C . PRO A 1 100 ? -6.535 -7.908 8.365 1.00 94.94 100 PRO A C 1
ATOM 747 O O . PRO A 1 100 ? -7.581 -7.974 9.016 1.00 94.94 100 PRO A O 1
ATOM 750 N N . THR A 1 101 ? -5.328 -7.847 8.933 1.00 93.19 101 THR A N 1
ATOM 751 C CA . THR A 1 101 ? -5.101 -7.920 10.379 1.00 93.19 101 THR A CA 1
ATOM 752 C C . THR A 1 101 ? -5.698 -6.706 11.087 1.00 93.19 101 THR A C 1
ATOM 754 O O . THR A 1 101 ? -6.515 -6.857 11.997 1.00 93.19 101 THR A O 1
ATOM 757 N N . LEU A 1 102 ? -5.374 -5.494 10.629 1.00 93.50 102 LEU A N 1
ATOM 758 C CA . LEU A 1 102 ? -5.870 -4.268 11.252 1.00 93.50 102 LEU A CA 1
ATOM 759 C C . LEU A 1 102 ? -7.380 -4.079 11.041 1.00 93.50 102 LEU A C 1
ATOM 761 O O . LEU A 1 102 ? -8.081 -3.656 11.958 1.00 93.50 102 LEU A O 1
ATOM 765 N N . SER A 1 103 ? -7.913 -4.460 9.874 1.00 95.31 103 SER A N 1
ATOM 766 C CA . SER A 1 103 ? -9.355 -4.415 9.591 1.00 95.31 103 SER A CA 1
ATOM 767 C C . SER A 1 103 ? -10.141 -5.306 10.552 1.00 95.31 103 SER A C 1
ATOM 769 O O . SER A 1 103 ? -11.183 -4.895 11.063 1.00 95.31 103 SER A O 1
ATOM 771 N N . LYS A 1 104 ? -9.634 -6.511 10.840 1.00 95.19 104 LYS A N 1
ATOM 772 C CA . LYS A 1 104 ? -10.249 -7.432 11.802 1.00 95.19 104 LYS A CA 1
ATOM 773 C C . LYS A 1 104 ? -10.296 -6.830 13.207 1.00 95.19 104 LYS A C 1
ATOM 775 O O . LYS A 1 104 ? -11.358 -6.835 13.830 1.00 95.19 104 LYS A O 1
ATOM 780 N N . GLU A 1 105 ? -9.177 -6.292 13.689 1.00 94.94 105 GLU A N 1
ATOM 781 C CA . GLU A 1 105 ? -9.095 -5.729 15.042 1.00 94.94 105 GLU A CA 1
ATOM 782 C C . GLU A 1 105 ? -9.927 -4.447 15.195 1.00 94.94 105 GLU A C 1
ATOM 784 O O . GLU A 1 105 ? -10.587 -4.273 16.222 1.00 94.94 105 GLU A O 1
ATOM 789 N N . LEU A 1 106 ? -9.976 -3.590 14.167 1.00 94.88 106 LEU A N 1
ATOM 790 C CA . LEU A 1 106 ? -10.821 -2.390 14.153 1.00 94.88 106 LEU A CA 1
ATOM 791 C C . LEU A 1 106 ? -12.316 -2.729 14.110 1.00 94.88 106 LEU A C 1
ATOM 793 O O . LEU A 1 106 ? -13.101 -2.117 14.829 1.00 94.88 106 LEU A O 1
ATOM 797 N N . LYS A 1 107 ? -12.727 -3.745 13.342 1.00 95.44 107 LYS A N 1
ATOM 798 C CA . LYS A 1 107 ? -14.119 -4.229 13.366 1.00 95.44 107 LYS A CA 1
ATOM 799 C C . LYS A 1 107 ? -14.503 -4.767 14.743 1.00 95.44 107 LYS A C 1
ATOM 801 O O . LYS A 1 107 ? -15.588 -4.472 15.237 1.00 95.44 107 LYS A O 1
ATOM 806 N N . ALA A 1 108 ? -13.616 -5.531 15.380 1.00 95.50 108 ALA A N 1
ATOM 807 C CA . ALA A 1 108 ? -13.835 -6.020 16.739 1.00 95.50 108 ALA A CA 1
ATOM 808 C C . ALA A 1 108 ? -13.888 -4.874 17.765 1.00 95.50 108 ALA A C 1
ATOM 810 O O . ALA A 1 108 ? -14.701 -4.917 18.688 1.00 95.50 108 ALA A O 1
ATOM 811 N N . HIS A 1 109 ? -13.074 -3.831 17.583 1.00 94.88 109 HIS A N 1
ATOM 812 C CA . HIS A 1 109 ? -13.115 -2.615 18.393 1.00 94.88 109 HIS A CA 1
ATOM 813 C C . HIS A 1 109 ? -14.457 -1.883 18.268 1.00 94.88 109 HIS A C 1
ATOM 815 O O . HIS A 1 109 ? -15.081 -1.575 19.283 1.00 94.88 109 HIS A O 1
ATOM 821 N N . ASP A 1 110 ? -14.943 -1.671 17.043 1.00 94.62 110 ASP A N 1
ATOM 822 C CA . ASP A 1 110 ? -16.228 -1.009 16.799 1.00 94.62 110 ASP A CA 1
ATOM 823 C C . ASP A 1 110 ? -17.407 -1.822 17.363 1.00 94.62 110 ASP A C 1
ATOM 825 O O . ASP A 1 110 ? -18.331 -1.253 17.950 1.00 94.62 110 ASP A O 1
ATOM 829 N N . LEU A 1 111 ? -17.351 -3.157 17.277 1.00 95.56 111 LEU A N 1
ATOM 830 C CA . LEU A 1 111 ? -18.327 -4.045 17.919 1.00 95.56 111 LEU A CA 1
ATOM 831 C C . LEU A 1 111 ? -18.286 -3.937 19.450 1.00 95.56 111 LEU A C 1
ATOM 833 O O . LEU A 1 111 ? -19.332 -3.789 20.081 1.00 95.56 111 LEU A O 1
ATOM 837 N N . ALA A 1 112 ? -17.095 -3.971 20.057 1.00 94.94 112 ALA A N 1
ATOM 838 C CA . ALA A 1 112 ? -16.940 -3.842 21.506 1.00 94.94 112 ALA A CA 1
ATOM 839 C C . ALA A 1 112 ? -17.436 -2.479 22.016 1.00 94.94 112 ALA A C 1
ATOM 841 O O . ALA A 1 112 ? -18.065 -2.404 23.074 1.00 94.94 112 ALA A O 1
ATOM 842 N N . LYS A 1 113 ? -17.211 -1.415 21.236 1.00 95.25 113 LYS A N 1
ATOM 843 C CA . LYS A 1 113 ? -17.741 -0.077 21.506 1.00 95.25 113 LYS A CA 1
ATOM 844 C C . LYS A 1 113 ? -19.269 -0.061 21.477 1.00 95.25 113 LYS A C 1
ATOM 846 O O . LYS A 1 113 ? -19.885 0.420 22.425 1.00 95.25 113 LYS A O 1
ATOM 851 N N . ALA A 1 114 ? -19.881 -0.618 20.431 1.00 95.56 114 ALA A N 1
ATOM 852 C CA . ALA A 1 114 ? -21.337 -0.680 20.306 1.00 95.56 114 ALA A CA 1
ATOM 853 C C . ALA A 1 114 ? -21.984 -1.480 21.452 1.00 95.56 114 ALA A C 1
ATOM 855 O O . ALA A 1 114 ? -23.009 -1.068 22.001 1.00 95.56 114 ALA A O 1
ATOM 856 N N . ASP A 1 115 ? -21.363 -2.591 21.854 1.00 95.62 115 ASP A N 1
ATOM 857 C CA . ASP A 1 115 ? -21.782 -3.398 23.002 1.00 95.62 115 ASP A CA 1
ATOM 858 C C . ASP A 1 115 ? -21.720 -2.615 24.320 1.00 95.62 115 ASP A C 1
ATOM 860 O O . ASP A 1 115 ? -22.661 -2.664 25.116 1.00 95.62 115 ASP A O 1
ATOM 864 N N . TYR A 1 116 ? -20.630 -1.878 24.550 1.00 95.50 116 TYR A N 1
ATOM 865 C CA . TYR A 1 116 ? -20.468 -1.028 25.727 1.00 95.50 116 TYR A CA 1
ATOM 866 C C . TYR A 1 116 ? -21.509 0.098 25.765 1.00 95.50 116 TYR A C 1
ATOM 868 O O . TYR A 1 116 ? -22.200 0.258 26.772 1.00 95.50 116 TYR A O 1
ATOM 876 N N . GLU A 1 117 ? -21.696 0.824 24.661 1.00 95.50 117 GLU A N 1
ATOM 877 C CA . GLU A 1 117 ? -22.696 1.895 24.562 1.00 95.50 117 GLU A CA 1
ATOM 878 C C . GLU A 1 117 ? -24.124 1.365 24.767 1.00 95.50 117 GLU A C 1
ATOM 880 O O . GLU A 1 117 ? -24.960 2.015 25.403 1.00 95.50 117 GLU A O 1
ATOM 885 N N . LYS A 1 118 ? -24.424 0.163 24.258 1.00 95.62 118 LYS A N 1
ATOM 886 C CA . LYS A 1 118 ? -25.714 -0.502 24.477 1.00 95.62 118 LYS A CA 1
ATOM 887 C C . LYS A 1 118 ? -25.910 -0.876 25.945 1.00 95.62 118 LYS A C 1
ATOM 889 O O . LYS A 1 118 ? -26.994 -0.642 26.481 1.00 95.62 118 LYS A O 1
ATOM 894 N N . ALA A 1 119 ? -24.883 -1.420 26.599 1.00 93.31 119 ALA A N 1
ATOM 895 C CA . ALA A 1 119 ? -24.927 -1.737 28.023 1.00 93.31 119 ALA A CA 1
ATOM 896 C C . ALA A 1 119 ? -25.151 -0.472 28.868 1.00 93.31 119 ALA A C 1
ATOM 898 O O . ALA A 1 119 ? -26.003 -0.483 29.756 1.00 93.31 119 ALA A O 1
ATOM 899 N N . GLN A 1 120 ? -24.473 0.639 28.547 1.00 94.75 120 GLN A N 1
ATOM 900 C CA . GLN A 1 120 ? -24.672 1.924 29.232 1.00 94.75 120 GLN A CA 1
ATOM 901 C C . GLN A 1 120 ? -26.121 2.406 29.116 1.00 94.75 120 GLN A C 1
ATOM 903 O O . GLN A 1 120 ? -26.780 2.628 30.131 1.00 94.75 120 GLN A O 1
ATOM 908 N N . LYS A 1 121 ? -26.657 2.463 27.890 1.00 94.19 121 LYS A N 1
ATOM 909 C CA . LYS A 1 121 ? -28.050 2.871 27.639 1.00 94.19 121 LYS A CA 1
ATOM 910 C C . LYS A 1 121 ? -29.068 1.975 28.343 1.00 94.19 121 LYS A C 1
ATOM 912 O O . LYS A 1 121 ? -30.143 2.439 28.715 1.00 94.19 121 LYS A O 1
ATOM 917 N N . ASN A 1 122 ? -28.779 0.683 28.484 1.00 91.50 122 ASN A N 1
ATOM 918 C CA . ASN A 1 122 ? -29.648 -0.241 29.209 1.00 91.50 122 ASN A CA 1
ATOM 919 C C . ASN A 1 122 ? -29.583 -0.004 30.721 1.00 91.50 122 ASN A C 1
ATOM 921 O O . ASN A 1 122 ? -30.625 0.011 31.371 1.00 91.50 122 ASN A O 1
ATOM 925 N N . CYS A 1 123 ? -28.387 0.226 31.264 1.00 90.81 123 CYS A N 1
ATOM 926 C CA . CYS A 1 123 ? -28.179 0.536 32.674 1.00 90.81 123 CYS A CA 1
ATOM 927 C C . CYS A 1 123 ? -28.902 1.827 33.092 1.00 90.81 123 CYS A C 1
ATOM 929 O O . CYS A 1 123 ? -29.557 1.851 34.131 1.00 90.81 123 CYS A O 1
ATOM 931 N N . GLU A 1 124 ? -28.860 2.870 32.258 1.00 90.88 124 GLU A N 1
ATOM 932 C CA . GLU A 1 124 ? -29.561 4.146 32.488 1.00 90.88 124 GLU A CA 1
ATOM 933 C C . GLU A 1 124 ? -31.085 3.988 32.603 1.00 90.88 124 GLU A C 1
ATOM 935 O O . GLU A 1 124 ? -31.741 4.728 33.333 1.00 90.88 124 GLU A O 1
ATOM 940 N N . LYS A 1 125 ? -31.661 3.004 31.903 1.00 91.00 125 LYS A N 1
ATOM 941 C CA . LYS A 1 125 ? -33.110 2.742 31.891 1.00 91.00 125 LYS A CA 1
AT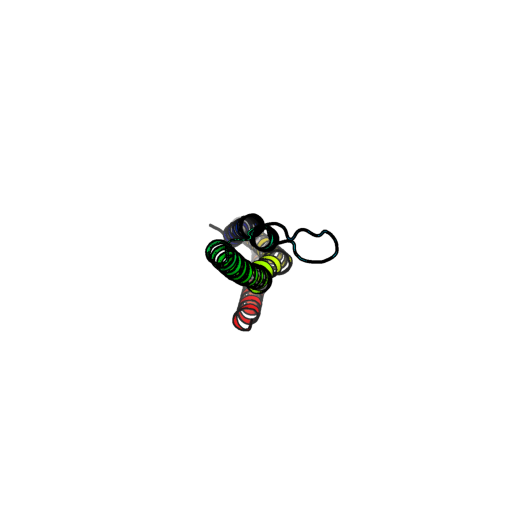OM 942 C C . LYS A 1 125 ? -33.587 1.910 33.083 1.00 91.00 125 LYS A C 1
ATOM 944 O O . LYS A 1 125 ? -34.794 1.766 33.280 1.00 91.00 125 LYS A O 1
ATOM 949 N N . ILE A 1 126 ? -32.677 1.323 33.861 1.00 89.38 126 ILE A N 1
ATOM 950 C CA . ILE A 1 126 ? -33.025 0.442 34.976 1.00 89.38 126 ILE A CA 1
ATOM 951 C C . ILE A 1 126 ? -33.165 1.258 36.262 1.00 89.38 126 ILE A C 1
ATOM 953 O O . ILE A 1 126 ? -32.213 1.840 36.771 1.00 89.38 126 ILE A O 1
ATOM 957 N N . THR A 1 127 ? -34.373 1.249 36.825 1.00 84.81 127 THR A N 1
ATOM 958 C CA . THR A 1 127 ? -34.719 1.999 38.044 1.00 84.81 127 THR A CA 1
ATOM 959 C C . THR A 1 127 ? -34.740 1.143 39.311 1.00 84.81 127 THR A C 1
ATOM 961 O O . THR A 1 127 ? -34.632 1.674 40.412 1.00 84.81 127 THR A O 1
ATOM 964 N N . LYS A 1 128 ? -34.863 -0.187 39.186 1.00 88.62 128 LYS A N 1
ATOM 965 C CA . LYS A 1 128 ? -34.850 -1.109 40.334 1.00 88.62 128 LYS A CA 1
ATOM 966 C C . LYS A 1 128 ? -33.416 -1.357 40.803 1.00 88.62 128 LYS A C 1
ATOM 968 O O . LYS A 1 128 ? -32.623 -1.866 40.016 1.00 88.62 128 LYS A O 1
ATOM 973 N N . VAL A 1 129 ? -33.134 -1.076 42.077 1.00 82.56 129 VAL A N 1
ATOM 974 C CA . VAL A 1 129 ? -31.791 -1.133 42.693 1.00 82.56 129 VAL A CA 1
ATOM 975 C C . VAL A 1 129 ? -31.075 -2.466 42.426 1.00 82.56 129 VAL A C 1
ATOM 977 O O . VAL A 1 129 ? -30.029 -2.455 41.787 1.00 82.56 129 VAL A O 1
ATOM 980 N N . ASP A 1 130 ? -31.686 -3.614 42.744 1.00 82.12 130 ASP A N 1
ATOM 981 C CA . ASP A 1 130 ? -31.052 -4.936 42.541 1.00 82.12 130 ASP A CA 1
ATOM 982 C C . ASP A 1 130 ? -30.737 -5.254 41.068 1.00 82.12 130 ASP A C 1
ATOM 984 O O . ASP A 1 130 ? -29.816 -6.004 40.738 1.00 82.12 130 ASP A O 1
ATOM 988 N N . LYS A 1 131 ? -31.536 -4.711 40.141 1.00 86.25 131 LYS A N 1
ATOM 989 C CA . LYS A 1 131 ? -31.301 -4.871 38.699 1.00 86.25 131 LYS A CA 1
ATOM 990 C C . LYS A 1 131 ? -30.251 -3.887 38.194 1.00 86.25 131 LYS A C 1
ATOM 992 O O . LYS A 1 131 ? -29.572 -4.192 37.216 1.00 86.25 131 LYS A O 1
ATOM 997 N N . LYS A 1 132 ? -30.134 -2.727 38.842 1.00 88.25 132 LYS A N 1
ATOM 998 C CA . LYS A 1 132 ? -29.179 -1.679 38.498 1.00 88.25 132 LYS A CA 1
ATOM 999 C C . LYS A 1 132 ? -27.756 -2.122 38.815 1.00 88.25 132 LYS A C 1
ATOM 1001 O O . LYS A 1 132 ? -26.914 -2.029 37.935 1.00 88.25 132 LYS A O 1
ATOM 1006 N N . GLU A 1 133 ? -27.518 -2.732 39.976 1.00 89.00 133 GLU A N 1
ATOM 1007 C CA . GLU A 1 133 ? -26.196 -3.279 40.329 1.00 89.00 133 GLU A CA 1
ATOM 1008 C C . GLU A 1 133 ? -25.697 -4.315 39.307 1.00 89.00 133 GLU A C 1
ATOM 1010 O O . GLU A 1 133 ? -24.541 -4.289 38.882 1.00 89.00 133 GLU A O 1
ATOM 1015 N N . ARG A 1 134 ? -26.584 -5.207 38.842 1.00 89.12 134 ARG A N 1
ATOM 1016 C CA . ARG A 1 134 ? -26.244 -6.189 37.796 1.00 89.12 134 ARG A CA 1
ATOM 1017 C C . ARG A 1 134 ? -25.922 -5.523 36.458 1.00 89.12 134 ARG A C 1
ATOM 1019 O O . ARG A 1 134 ? -24.981 -5.939 35.787 1.00 89.12 134 ARG A O 1
ATOM 1026 N N . ALA A 1 135 ? -26.684 -4.501 36.077 1.00 90.25 135 ALA A N 1
ATOM 1027 C CA . ALA A 1 135 ? -26.445 -3.757 34.845 1.00 90.25 135 ALA A CA 1
ATOM 1028 C C . ALA A 1 135 ? -25.143 -2.940 34.903 1.00 90.25 135 ALA A C 1
ATOM 1030 O O . ALA A 1 135 ? -24.403 -2.902 33.924 1.00 90.25 135 ALA A O 1
ATOM 1031 N N . GLU A 1 136 ? -24.810 -2.351 36.052 1.00 92.31 136 GLU A N 1
ATOM 1032 C CA . GLU A 1 136 ? -23.539 -1.650 36.272 1.00 92.31 136 GLU A CA 1
ATOM 1033 C C . GLU A 1 136 ? -22.341 -2.610 36.182 1.00 92.31 136 GLU A C 1
ATOM 1035 O O . GLU A 1 136 ? -21.319 -2.277 35.573 1.00 92.31 136 GLU A O 1
ATOM 1040 N N . ALA A 1 137 ? -22.476 -3.831 36.712 1.00 92.94 137 ALA A N 1
ATOM 1041 C CA . ALA A 1 137 ? -21.467 -4.876 36.554 1.00 92.94 137 ALA A CA 1
ATOM 1042 C C . ALA A 1 137 ? -21.278 -5.282 35.078 1.00 92.94 137 ALA A C 1
ATOM 1044 O O . ALA A 1 137 ? -20.140 -5.431 34.623 1.00 92.94 137 ALA A O 1
ATOM 1045 N N . GLU A 1 138 ? -22.367 -5.401 34.311 1.00 93.38 138 GLU A N 1
ATOM 1046 C CA . GLU A 1 138 ? -22.316 -5.675 32.869 1.00 93.38 138 GLU A CA 1
ATOM 1047 C C . GLU A 1 138 ? -21.631 -4.536 32.096 1.00 93.38 138 GLU A C 1
ATOM 1049 O O . GLU A 1 138 ? -20.739 -4.793 31.284 1.00 93.38 138 GLU A O 1
ATOM 1054 N N . VAL A 1 139 ? -21.967 -3.275 32.394 1.00 94.88 139 VAL A N 1
ATOM 1055 C CA . VAL A 1 139 ? -21.302 -2.095 31.814 1.00 94.88 139 VAL A CA 1
ATOM 1056 C C . VAL A 1 139 ? -19.803 -2.126 32.095 1.00 94.88 139 VAL A C 1
ATOM 1058 O O . VAL A 1 139 ? -19.006 -1.910 31.182 1.00 94.88 139 VAL A O 1
ATOM 1061 N N . LYS A 1 140 ? -19.398 -2.436 33.332 1.00 95.50 140 LYS A N 1
ATOM 1062 C CA . LYS A 1 140 ? -17.983 -2.531 33.712 1.00 95.50 140 LYS A CA 1
ATOM 1063 C C . LYS A 1 140 ? -17.255 -3.629 32.932 1.00 95.50 140 LYS A C 1
ATOM 1065 O O . LYS A 1 140 ? -16.154 -3.384 32.442 1.00 95.50 140 LYS A O 1
ATOM 1070 N N . ALA A 1 141 ? -17.867 -4.802 32.772 1.00 95.25 141 ALA A N 1
ATOM 1071 C CA . ALA A 1 141 ? -17.294 -5.901 31.995 1.00 95.25 141 ALA A CA 1
ATOM 1072 C C . ALA A 1 141 ? -17.158 -5.544 30.502 1.00 95.25 141 ALA A C 1
ATOM 1074 O O . ALA A 1 141 ? -16.106 -5.763 29.899 1.00 95.25 141 ALA A O 1
ATOM 1075 N N . LYS A 1 142 ? -18.191 -4.935 29.904 1.00 94.88 142 LYS A N 1
ATOM 1076 C CA . LYS A 1 142 ? -18.151 -4.487 28.503 1.00 94.88 142 LYS A CA 1
ATOM 1077 C C . LYS A 1 142 ? -17.141 -3.362 28.282 1.00 94.88 142 LYS A C 1
ATOM 1079 O O . LYS A 1 142 ? -16.443 -3.383 27.272 1.00 94.88 142 LYS A O 1
ATOM 1084 N N . LYS A 1 143 ? -16.992 -2.447 29.246 1.00 95.31 143 LYS A N 1
ATOM 1085 C CA . LYS A 1 143 ? -15.951 -1.411 29.230 1.00 95.31 143 LYS A CA 1
ATOM 1086 C C . LYS A 1 143 ? -14.551 -2.019 29.238 1.00 95.31 143 LYS A C 1
ATOM 1088 O O . LYS A 1 143 ? -13.741 -1.663 28.396 1.00 95.31 143 LYS A O 1
ATOM 1093 N N . GLN A 1 144 ? -14.288 -2.976 30.130 1.00 95.62 144 GLN A N 1
ATOM 1094 C CA . GLN A 1 144 ? -13.000 -3.677 30.165 1.00 95.62 144 GLN A CA 1
ATOM 1095 C C . GLN A 1 144 ? -12.686 -4.369 28.835 1.00 95.62 144 GLN A C 1
ATOM 1097 O O . GLN A 1 144 ? -11.548 -4.318 28.378 1.00 95.62 144 GLN A O 1
ATOM 1102 N N . ASN A 1 145 ? -13.683 -4.984 28.192 1.00 94.69 145 ASN A N 1
ATOM 1103 C CA . ASN A 1 145 ? -13.500 -5.596 26.877 1.00 94.69 145 ASN A CA 1
ATOM 1104 C C . ASN A 1 145 ? -13.200 -4.558 25.781 1.00 94.69 145 ASN A C 1
ATOM 1106 O O . ASN A 1 145 ? -12.313 -4.778 24.960 1.00 94.69 145 ASN A O 1
ATOM 1110 N N . TYR A 1 146 ? -13.908 -3.426 25.780 1.00 95.31 146 TYR A N 1
ATOM 1111 C CA . TYR A 1 146 ? -13.644 -2.313 24.866 1.00 95.31 146 TYR A CA 1
ATOM 1112 C C . TYR A 1 146 ? -12.227 -1.746 25.048 1.00 95.31 146 TYR A C 1
ATOM 1114 O O . TYR A 1 146 ? -11.475 -1.667 24.077 1.00 95.31 146 TYR A O 1
ATOM 1122 N N . ASP A 1 147 ? -11.827 -1.450 26.286 1.00 95.12 147 ASP A N 1
ATOM 1123 C CA . ASP A 1 147 ? -10.498 -0.917 26.607 1.00 95.12 147 ASP A CA 1
ATOM 1124 C C . ASP A 1 147 ? -9.387 -1.918 26.230 1.00 95.12 147 ASP A C 1
ATOM 1126 O O . ASP A 1 147 ? -8.363 -1.541 25.654 1.00 95.12 147 ASP A O 1
ATOM 1130 N N . ALA A 1 148 ? -9.600 -3.216 26.479 1.00 94.88 148 ALA A N 1
ATOM 1131 C CA . ALA A 1 148 ? -8.670 -4.269 26.072 1.00 94.88 148 ALA A CA 1
ATOM 1132 C C . ALA A 1 148 ? -8.528 -4.354 24.544 1.00 94.88 148 ALA A C 1
ATOM 1134 O O . ALA A 1 148 ? -7.422 -4.540 24.033 1.00 94.88 148 ALA A O 1
ATOM 1135 N N . GLN A 1 149 ? -9.627 -4.193 23.805 1.00 93.88 149 GLN A N 1
ATOM 1136 C CA . GLN A 1 149 ? -9.601 -4.199 22.347 1.00 93.88 149 GLN A CA 1
ATOM 1137 C C . GLN A 1 149 ? -8.911 -2.945 21.784 1.00 93.88 149 GLN A C 1
ATOM 1139 O O . GLN A 1 149 ? -8.126 -3.055 20.843 1.00 93.88 149 GLN A O 1
ATOM 1144 N N . ALA A 1 150 ? -9.113 -1.774 22.394 1.00 92.50 150 ALA A N 1
ATOM 1145 C CA . ALA A 1 150 ? -8.397 -0.547 22.037 1.00 92.50 150 ALA A CA 1
ATOM 1146 C C . ALA A 1 150 ? -6.877 -0.682 22.259 1.00 92.50 150 ALA A C 1
ATOM 1148 O O . ALA A 1 150 ? -6.075 -0.274 21.412 1.00 92.50 150 ALA A O 1
ATOM 1149 N N . ALA A 1 151 ? -6.468 -1.327 23.358 1.00 94.19 151 ALA A N 1
ATOM 1150 C CA . ALA A 1 151 ? -5.063 -1.624 23.633 1.00 94.19 151 ALA A CA 1
ATOM 1151 C C . ALA A 1 151 ? -4.445 -2.573 22.589 1.00 94.19 151 ALA A C 1
ATOM 1153 O O . ALA A 1 151 ? -3.311 -2.353 22.163 1.00 94.19 151 ALA A O 1
ATOM 1154 N N . ARG A 1 152 ? -5.188 -3.590 22.123 1.00 93.31 152 ARG A N 1
ATOM 1155 C CA . ARG A 1 152 ? -4.734 -4.493 21.046 1.00 93.31 152 ARG A CA 1
ATOM 1156 C C . ARG A 1 152 ? -4.527 -3.759 19.728 1.00 93.31 152 ARG A C 1
ATOM 1158 O O . ARG A 1 152 ? -3.468 -3.915 19.129 1.00 93.31 152 ARG A O 1
ATOM 1165 N N . VAL A 1 153 ? -5.490 -2.931 19.313 1.00 93.00 153 VAL A N 1
ATOM 1166 C CA . VAL A 1 153 ? -5.364 -2.107 18.097 1.00 93.00 153 VAL A CA 1
ATOM 1167 C C . VAL A 1 153 ? -4.132 -1.205 18.194 1.00 93.00 153 VAL A C 1
ATOM 1169 O O . V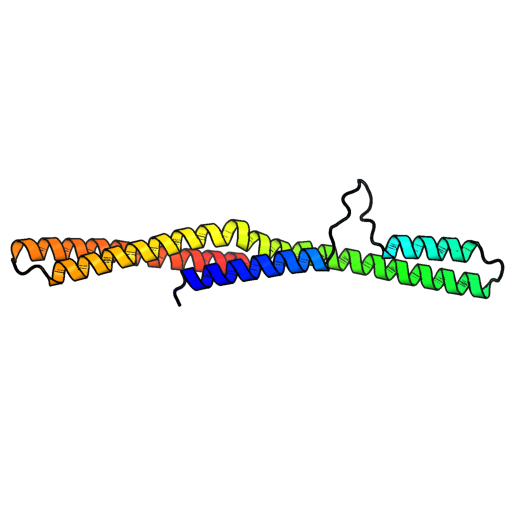AL A 1 153 ? -3.324 -1.170 17.271 1.00 93.00 153 VAL A O 1
ATOM 1172 N N . SER A 1 154 ? -3.935 -0.544 19.336 1.00 91.81 154 SER A N 1
ATOM 1173 C CA . SER A 1 154 ? -2.791 0.352 19.555 1.00 91.81 154 SER A CA 1
ATOM 1174 C C . SER A 1 154 ? -1.454 -0.395 19.519 1.00 91.81 154 SER A C 1
ATOM 1176 O O . SER A 1 154 ? -0.492 0.068 18.910 1.00 91.81 154 SER A O 1
ATOM 1178 N N . SER A 1 155 ? -1.393 -1.577 20.139 1.00 92.44 155 SER A N 1
ATOM 1179 C CA . SER A 1 155 ? -0.208 -2.436 20.102 1.00 92.44 155 SER A CA 1
ATOM 1180 C C . SER A 1 155 ? 0.098 -2.927 18.689 1.00 92.44 155 SER A C 1
ATOM 1182 O O . SER A 1 155 ? 1.265 -2.981 18.313 1.00 92.44 155 SER A O 1
ATOM 1184 N N . LEU A 1 156 ? -0.927 -3.292 17.918 1.00 90.44 156 LEU A N 1
ATOM 1185 C CA . LEU A 1 156 ? -0.765 -3.745 16.541 1.00 90.44 156 LEU A CA 1
ATOM 1186 C C . LEU A 1 156 ? -0.230 -2.619 15.653 1.00 90.44 156 LEU A C 1
ATOM 1188 O O . LEU A 1 156 ? 0.721 -2.841 14.916 1.00 90.44 156 LEU A O 1
ATOM 1192 N N . ILE A 1 157 ? -0.789 -1.410 15.761 1.00 87.62 157 ILE A N 1
ATOM 1193 C CA . ILE A 1 157 ? -0.296 -0.237 15.021 1.00 87.62 157 ILE A CA 1
ATOM 1194 C C . ILE A 1 157 ? 1.181 0.005 15.338 1.00 87.62 157 ILE A C 1
ATOM 1196 O O . ILE A 1 157 ? 1.987 0.123 14.425 1.00 87.62 157 ILE A O 1
ATOM 1200 N N . LYS A 1 158 ? 1.562 -0.035 16.619 1.00 88.25 158 LYS A N 1
ATOM 1201 C CA . LYS A 1 158 ? 2.960 0.142 17.018 1.00 88.25 158 LYS A CA 1
ATOM 1202 C C . LYS A 1 158 ? 3.889 -0.938 16.447 1.00 88.25 158 LYS A C 1
ATOM 1204 O O . LYS A 1 158 ? 4.983 -0.624 16.000 1.00 88.25 158 LYS A O 1
ATOM 1209 N N . GLN A 1 159 ? 3.460 -2.202 16.450 1.00 86.75 159 GLN A N 1
ATOM 1210 C CA . GLN A 1 159 ? 4.234 -3.298 15.852 1.00 86.75 159 GLN A CA 1
ATOM 1211 C C . GLN A 1 159 ? 4.412 -3.120 14.343 1.00 86.75 159 GLN A C 1
ATOM 1213 O O . GLN A 1 159 ? 5.473 -3.439 13.813 1.00 86.75 159 GLN A O 1
ATOM 1218 N N . LEU A 1 160 ? 3.382 -2.617 13.662 1.00 82.31 160 LEU A N 1
ATOM 1219 C CA . LEU A 1 160 ? 3.453 -2.299 12.242 1.00 82.31 160 LEU A CA 1
ATOM 1220 C C . LEU A 1 160 ? 4.430 -1.142 12.000 1.00 82.31 160 LEU A C 1
ATOM 1222 O O . LEU A 1 160 ? 5.318 -1.284 11.167 1.00 82.31 160 LEU A O 1
ATOM 1226 N N . ASP A 1 161 ? 4.343 -0.055 12.767 1.00 79.81 161 ASP A N 1
ATOM 1227 C CA . ASP A 1 161 ? 5.277 1.074 12.659 1.00 79.81 161 ASP A CA 1
ATOM 1228 C C . ASP A 1 161 ? 6.736 0.623 12.857 1.00 79.81 161 ASP A C 1
ATOM 1230 O O . ASP A 1 161 ? 7.605 0.939 12.044 1.00 79.81 161 ASP A O 1
ATOM 1234 N N . ASP A 1 162 ? 7.007 -0.191 13.882 1.00 79.19 162 ASP A N 1
ATOM 1235 C CA . ASP A 1 162 ? 8.349 -0.724 14.153 1.00 79.19 162 ASP A CA 1
ATOM 1236 C C . ASP A 1 162 ? 8.869 -1.638 13.025 1.00 79.19 162 ASP A C 1
ATOM 1238 O O . ASP A 1 162 ? 10.079 -1.685 12.777 1.00 79.19 162 ASP A O 1
ATOM 1242 N N . ALA A 1 163 ? 7.977 -2.366 12.345 1.00 74.56 163 ALA A N 1
ATOM 1243 C CA . ALA A 1 163 ? 8.330 -3.249 11.236 1.00 74.56 163 ALA A CA 1
ATOM 1244 C C . ALA A 1 163 ? 8.691 -2.473 9.958 1.00 74.56 163 ALA A C 1
ATOM 1246 O O . ALA A 1 163 ? 9.636 -2.858 9.273 1.00 74.56 163 ALA A O 1
ATOM 1247 N N . TYR A 1 164 ? 7.986 -1.374 9.664 1.00 67.25 164 TYR A N 1
ATOM 1248 C CA . TYR A 1 164 ? 8.196 -0.577 8.445 1.00 67.25 164 TYR A CA 1
ATOM 1249 C C . TYR A 1 164 ? 9.252 0.534 8.591 1.00 67.25 164 TYR A C 1
ATOM 1251 O O . TYR A 1 164 ? 9.775 1.005 7.588 1.00 67.25 164 TYR A O 1
ATOM 1259 N N . VAL A 1 165 ? 9.623 0.950 9.809 1.00 60.94 165 VAL A N 1
ATOM 1260 C CA . VAL A 1 165 ? 10.736 1.906 10.031 1.00 60.94 165 VAL A CA 1
ATOM 1261 C C . VAL A 1 165 ? 12.116 1.254 9.843 1.00 60.94 165 VAL A C 1
ATOM 1263 O O . VAL A 1 165 ? 13.113 1.949 9.655 1.00 60.94 165 VAL A O 1
ATOM 1266 N N . ARG A 1 166 ? 12.201 -0.081 9.906 1.00 50.28 166 ARG A N 1
ATOM 1267 C CA . ARG A 1 166 ? 13.466 -0.835 9.821 1.00 50.28 166 ARG A CA 1
ATOM 1268 C C . ARG A 1 166 ? 13.733 -1.484 8.457 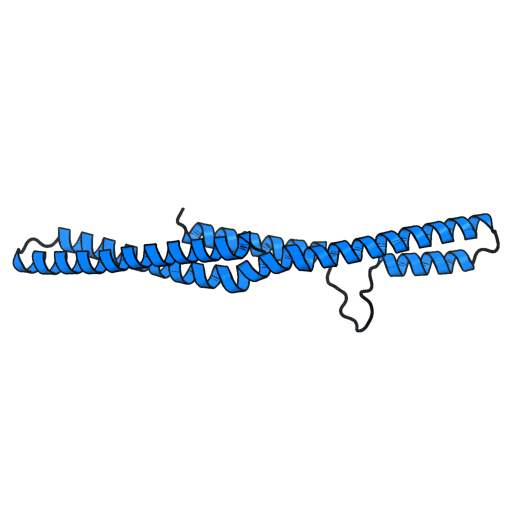1.00 50.28 166 ARG A C 1
ATOM 1270 O O . ARG A 1 166 ? 14.775 -2.123 8.314 1.00 50.28 166 ARG A O 1
ATOM 1277 N N . SER A 1 167 ? 12.810 -1.354 7.506 1.00 47.34 167 SER A N 1
ATOM 1278 C CA . SER A 1 167 ? 12.918 -1.847 6.122 1.00 47.34 167 SER A CA 1
ATOM 1279 C C . SER A 1 167 ? 13.354 -0.742 5.173 1.00 47.34 167 SER A C 1
ATOM 1281 O O . SER A 1 167 ? 14.241 -1.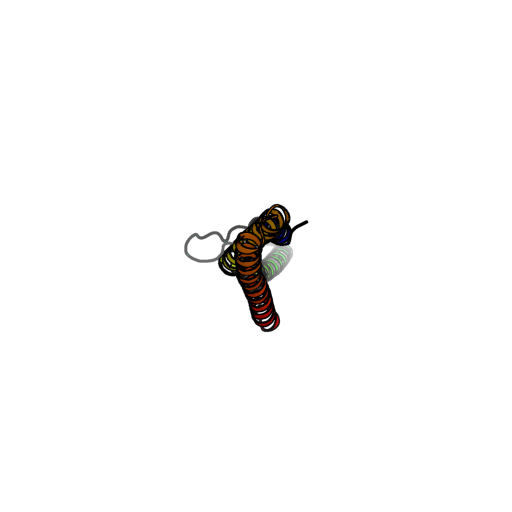007 4.335 1.00 47.34 167 SER A O 1
#

Radius of gyration: 29.95 Å; chains: 1; bounding box: 66×27×89 Å

Foldseek 3Di:
DAPLVVLVVVLVVLVCVLVVLCVVLDPQPPPPDDRPDVLLVVLVVLLVVLVPDPDPVSSVVSPVVSVVSVVVSVVSVVVSVCCVVPPNVVSCCCNPPVSVVLSVLSVQLVVLVVQLVVLVVVLVPDDDPVVNVVSVVSNVVSVVSNVVSVVVSVVSVVVVVVVVVVD

Organism: Dibothriocephalus latus (NCBI:txid60516)

InterPro domains:
  IPR004148 BAR domain [PF03114] (5-160)
  IPR027267 AH/BAR domain superfamily [G3DSA:1.20.1270.60] (3-166)
  IPR027267 AH/BAR domain superfamily [SSF103657] (5-161)

Secondary structure (DSSP, 8-state):
--HHHHHHHHHHHHHHHHHHHHHHH-----SSSS---HHHHHHHHHHHHHHH--SHHHHHHHHHHHHHHHHHHHHHHHHHHHHIIIIIHHHHHIIIIIHHHHHHHHHHHHHHHHHHHHHHHHHHT--SHHHHHHHHHHHHHHHHHHHHHHHHHHHHHHHHHHHHS--

Sequence (167 aa):
MTDLQRLEDTQKACKKLRDGLEAWLGKPSSKKGKQENPLSELAAAEQKAADLFSDPSLKSTLTALSGATSKLATENISLVSEANAKVLSVIDAFLDSTYPTLSKELKAHDLAKADYEKAQKNCEKITKVDKKERAEAEVKAKKQNYDAQAARVSSLIKQLDDAYVRS